Protein AF-A0A1H2TGD0-F1 (afdb_monomer_lite)

Organism: NCBI:txid1630

Structure (mmCIF, N/CA/C/O backbone):
data_AF-A0A1H2TGD0-F1
#
_entry.id   AF-A0A1H2TGD0-F1
#
loop_
_atom_site.group_PDB
_atom_site.id
_atom_site.type_symbol
_atom_site.label_atom_id
_atom_site.label_alt_id
_atom_site.label_comp_id
_atom_site.label_asym_id
_atom_site.label_entity_id
_atom_site.label_seq_id
_atom_site.pdbx_PDB_ins_code
_atom_site.Cartn_x
_atom_site.Cartn_y
_atom_site.Cartn_z
_atom_site.occupancy
_atom_site.B_iso_or_equiv
_atom_site.auth_seq_id
_atom_site.auth_comp_id
_atom_site.auth_asym_id
_atom_site.auth_atom_id
_atom_site.pdbx_PDB_model_num
ATOM 1 N N . MET A 1 1 ? -12.713 9.418 10.860 1.00 57.56 1 MET A N 1
ATOM 2 C CA . MET A 1 1 ? -12.338 10.396 9.798 1.00 57.56 1 MET A CA 1
ATOM 3 C C . MET A 1 1 ? -10.992 11.082 10.079 1.00 57.56 1 MET A C 1
ATOM 5 O O . MET A 1 1 ? -10.241 11.314 9.137 1.00 57.56 1 MET A O 1
ATOM 9 N N . SER A 1 2 ? -10.666 11.395 11.342 1.00 75.44 2 SER A N 1
ATOM 10 C CA . SER A 1 2 ? -9.349 11.909 11.771 1.00 75.44 2 SER A CA 1
ATOM 11 C C . SER A 1 2 ? -8.201 10.942 11.463 1.00 75.44 2 SER A C 1
ATOM 13 O O . SER A 1 2 ? -7.204 11.358 10.877 1.00 75.44 2 SER A O 1
ATOM 15 N N . ASP A 1 3 ? -8.372 9.650 11.758 1.00 77.88 3 ASP A N 1
ATOM 16 C CA . ASP A 1 3 ? -7.297 8.651 11.625 1.00 77.88 3 ASP A CA 1
ATOM 17 C C . ASP A 1 3 ? -6.972 8.313 10.172 1.00 77.88 3 ASP A C 1
ATOM 19 O O . ASP A 1 3 ? -5.814 8.095 9.827 1.00 77.88 3 ASP A O 1
ATOM 23 N N . LEU A 1 4 ? -7.975 8.357 9.289 1.00 78.50 4 LEU A N 1
ATOM 24 C CA . LEU A 1 4 ? -7.762 8.225 7.848 1.00 78.50 4 LEU A CA 1
ATOM 25 C C . LEU A 1 4 ? -6.957 9.408 7.301 1.00 78.50 4 LEU A C 1
ATOM 27 O O . LEU A 1 4 ? -6.004 9.204 6.557 1.00 78.50 4 LEU A O 1
ATOM 31 N N . LYS A 1 5 ? -7.314 10.645 7.676 1.00 83.69 5 LYS A N 1
ATOM 32 C CA . LYS A 1 5 ? -6.570 11.839 7.243 1.00 83.69 5 LYS A CA 1
ATOM 33 C C . LYS A 1 5 ? -5.126 11.806 7.741 1.00 83.69 5 LYS A C 1
ATOM 35 O O . LYS A 1 5 ? -4.222 12.119 6.972 1.00 83.69 5 LYS A O 1
ATOM 40 N N . LYS A 1 6 ? -4.914 11.391 8.995 1.00 86.38 6 LYS A N 1
ATOM 41 C CA . LYS A 1 6 ? -3.573 11.188 9.554 1.00 86.38 6 LYS A CA 1
ATOM 42 C C . LYS A 1 6 ? -2.806 10.129 8.755 1.00 86.38 6 LYS A C 1
ATOM 44 O O . LYS A 1 6 ? -1.731 10.428 8.253 1.00 86.38 6 LYS A O 1
ATOM 49 N N . MET A 1 7 ? -3.403 8.959 8.521 1.00 86.62 7 MET A N 1
ATOM 50 C CA . MET A 1 7 ? -2.761 7.880 7.762 1.00 86.62 7 MET A CA 1
ATOM 51 C C . MET A 1 7 ? -2.423 8.281 6.322 1.00 86.62 7 MET A C 1
ATOM 53 O O . MET A 1 7 ? -1.354 7.939 5.831 1.00 86.62 7 MET A O 1
ATOM 57 N N . ILE A 1 8 ? -3.300 9.023 5.638 1.00 86.75 8 ILE A N 1
ATOM 58 C CA . ILE A 1 8 ? -3.027 9.539 4.286 1.00 86.75 8 ILE A CA 1
ATOM 59 C C . ILE A 1 8 ? -1.805 10.462 4.299 1.00 86.75 8 ILE A C 1
ATOM 61 O O . ILE A 1 8 ? -0.946 10.354 3.425 1.00 86.75 8 ILE A O 1
ATOM 65 N N . ASN A 1 9 ? -1.713 11.352 5.289 1.00 88.62 9 ASN A N 1
ATOM 66 C CA . ASN A 1 9 ? -0.575 12.255 5.418 1.00 88.62 9 ASN A CA 1
ATOM 67 C C . ASN A 1 9 ? 0.722 11.496 5.724 1.00 88.62 9 ASN A C 1
ATOM 69 O O . ASN A 1 9 ? 1.738 11.766 5.084 1.00 88.62 9 ASN A O 1
ATOM 73 N N . ASP A 1 10 ? 0.671 10.518 6.627 1.00 88.38 10 ASP A N 1
ATOM 74 C CA . ASP A 1 10 ? 1.831 9.708 7.011 1.00 88.38 10 ASP A CA 1
ATOM 75 C C . ASP A 1 10 ? 2.297 8.818 5.845 1.00 88.38 10 ASP A C 1
ATOM 77 O O . ASP A 1 10 ? 3.493 8.705 5.576 1.00 88.38 10 ASP A O 1
ATOM 81 N N . CYS A 1 11 ? 1.357 8.258 5.074 1.00 90.06 11 CYS A N 1
ATOM 82 C CA . CYS A 1 11 ? 1.655 7.455 3.888 1.00 90.06 11 CYS A CA 1
ATOM 83 C C . CYS A 1 11 ? 2.156 8.292 2.703 1.00 90.06 11 CYS A C 1
ATOM 85 O O . CYS A 1 11 ? 2.693 7.726 1.752 1.00 90.06 11 CYS A O 1
ATOM 87 N N . ARG A 1 12 ? 2.004 9.624 2.716 1.00 90.19 12 ARG A N 1
ATOM 88 C CA . ARG A 1 12 ? 2.318 10.482 1.561 1.00 90.19 12 ARG A CA 1
ATOM 89 C C . ARG A 1 12 ? 3.779 10.371 1.132 1.00 90.19 12 ARG A C 1
ATOM 91 O O . ARG A 1 12 ? 4.063 10.230 -0.053 1.00 90.19 12 ARG A O 1
ATOM 98 N N . ILE A 1 13 ? 4.702 10.444 2.089 1.00 89.56 13 ILE A N 1
ATOM 99 C CA . ILE A 1 13 ? 6.145 10.372 1.825 1.00 89.56 13 ILE A CA 1
ATOM 100 C C . ILE A 1 13 ? 6.548 8.986 1.291 1.00 89.56 13 ILE A C 1
ATOM 102 O O . ILE A 1 13 ? 7.132 8.939 0.206 1.00 89.56 13 ILE A O 1
ATOM 106 N N . PRO A 1 14 ? 6.226 7.858 1.960 1.00 90.69 14 PRO A N 1
ATOM 107 C CA . PRO A 1 14 ? 6.584 6.538 1.445 1.00 90.69 14 PRO A CA 1
ATOM 108 C C . PRO A 1 14 ? 5.857 6.196 0.134 1.00 90.69 14 PRO A C 1
ATOM 110 O O . PRO A 1 14 ? 6.442 5.532 -0.721 1.00 90.69 14 PRO A O 1
ATOM 113 N N . PHE A 1 15 ? 4.639 6.709 -0.085 1.00 92.88 15 PHE A N 1
ATOM 114 C CA . PHE A 1 15 ? 3.944 6.600 -1.370 1.00 92.88 15 PHE A CA 1
ATOM 115 C C . PHE A 1 15 ? 4.723 7.275 -2.502 1.00 92.88 15 PHE A C 1
ATOM 117 O O . PHE A 1 15 ? 4.977 6.644 -3.526 1.00 92.88 15 PHE A O 1
ATOM 124 N N . LEU A 1 16 ? 5.111 8.544 -2.321 1.00 93.25 16 LEU A N 1
ATOM 125 C CA . LEU A 1 16 ? 5.859 9.309 -3.324 1.00 93.25 16 LEU A CA 1
ATOM 126 C C . LEU A 1 16 ? 7.233 8.696 -3.587 1.00 93.25 16 LEU A C 1
ATOM 128 O O . LEU A 1 16 ? 7.648 8.594 -4.738 1.00 93.25 16 LEU A O 1
ATOM 132 N N . PHE A 1 17 ? 7.917 8.250 -2.533 1.00 92.94 17 PHE A N 1
ATOM 133 C CA . PHE A 1 17 ? 9.194 7.563 -2.664 1.00 92.94 17 PHE A CA 1
ATOM 134 C C . PHE A 1 17 ? 9.061 6.290 -3.511 1.00 92.94 17 PHE A C 1
ATOM 136 O O . PHE A 1 17 ? 9.777 6.133 -4.499 1.00 92.94 17 PHE A O 1
ATOM 143 N N . GLY A 1 18 ? 8.105 5.416 -3.182 1.00 91.75 18 GLY A N 1
ATOM 144 C CA . GLY A 1 18 ? 7.864 4.205 -3.965 1.00 91.75 18 GLY A CA 1
ATOM 145 C C . GLY A 1 18 ? 7.407 4.501 -5.396 1.00 91.75 18 GLY A C 1
ATOM 146 O O . GLY A 1 18 ? 7.808 3.794 -6.318 1.00 91.75 18 GLY A O 1
ATOM 147 N N . LEU A 1 19 ? 6.671 5.596 -5.615 1.00 93.56 19 LEU A N 1
ATOM 148 C CA . LEU A 1 19 ? 6.283 6.050 -6.950 1.00 93.56 19 LEU A CA 1
ATOM 149 C C . LEU A 1 19 ? 7.511 6.459 -7.781 1.00 93.56 19 LEU A C 1
ATOM 151 O O . LEU A 1 19 ? 7.656 6.007 -8.915 1.00 93.56 19 LEU A O 1
ATOM 155 N N . ILE A 1 20 ? 8.430 7.251 -7.221 1.00 94.56 20 ILE A N 1
ATOM 156 C CA . ILE A 1 20 ? 9.680 7.635 -7.900 1.00 94.56 20 ILE A CA 1
ATOM 157 C C . ILE A 1 20 ? 10.499 6.388 -8.251 1.00 94.56 20 ILE A C 1
ATOM 159 O O . ILE A 1 20 ? 10.936 6.239 -9.392 1.00 94.56 20 ILE A O 1
ATOM 163 N N . VAL A 1 21 ? 10.649 5.456 -7.304 1.00 92.81 21 VAL A N 1
ATOM 164 C CA . VAL A 1 21 ? 11.342 4.182 -7.544 1.00 92.81 21 VAL A CA 1
ATOM 165 C C . VAL A 1 21 ? 10.658 3.389 -8.662 1.00 92.81 21 VAL A C 1
ATOM 167 O O . VAL A 1 21 ? 11.336 2.894 -9.560 1.00 92.81 21 VAL A O 1
ATOM 170 N N . SER A 1 22 ? 9.323 3.325 -8.677 1.00 90.38 22 SER A N 1
ATOM 171 C CA . SER A 1 22 ? 8.565 2.634 -9.726 1.00 90.38 22 SER A CA 1
ATOM 172 C C . SER A 1 22 ? 8.802 3.233 -11.118 1.00 90.38 22 SER A C 1
ATOM 174 O O . SER A 1 22 ? 8.959 2.486 -12.085 1.00 90.38 22 SER A O 1
ATOM 176 N N . PHE A 1 23 ? 8.928 4.561 -11.227 1.00 91.62 23 PHE A N 1
ATOM 177 C CA . PHE A 1 23 ? 9.264 5.237 -12.483 1.00 91.62 23 PHE A CA 1
ATOM 178 C C . PHE A 1 23 ? 10.697 4.951 -12.939 1.00 91.62 23 PHE A C 1
ATOM 180 O O . PHE A 1 23 ? 10.921 4.728 -14.127 1.00 91.62 23 PHE A O 1
ATOM 187 N N . ILE A 1 24 ? 11.662 4.891 -12.016 1.00 92.25 24 ILE A N 1
ATOM 188 C CA . ILE A 1 24 ? 13.045 4.509 -12.342 1.00 92.25 24 ILE A CA 1
ATOM 189 C C . ILE A 1 24 ? 13.082 3.076 -12.887 1.00 92.25 24 ILE A C 1
ATOM 191 O O . ILE A 1 24 ? 13.676 2.828 -13.936 1.00 92.25 24 ILE A O 1
ATOM 195 N N . ILE A 1 25 ? 12.399 2.137 -12.225 1.00 89.00 25 ILE A N 1
ATOM 196 C CA . ILE A 1 25 ? 12.321 0.744 -12.689 1.00 89.00 25 ILE A CA 1
ATOM 197 C C . ILE A 1 25 ? 11.620 0.677 -14.050 1.00 89.00 25 ILE A C 1
ATOM 199 O O . ILE A 1 25 ? 12.084 -0.041 -14.934 1.00 89.00 25 ILE A O 1
ATOM 203 N N . THR A 1 26 ? 10.557 1.459 -14.255 1.00 90.19 26 THR A N 1
ATOM 204 C CA . THR A 1 26 ? 9.863 1.575 -15.551 1.00 90.19 26 THR A CA 1
ATOM 205 C C . THR A 1 26 ? 10.803 2.043 -16.649 1.00 90.19 26 THR A C 1
ATOM 207 O O . THR A 1 26 ? 10.780 1.493 -17.742 1.00 90.19 26 THR A O 1
ATOM 210 N N . PHE A 1 27 ? 11.663 3.025 -16.378 1.00 89.44 27 PHE A N 1
ATOM 211 C CA . PHE A 1 27 ? 12.617 3.522 -17.366 1.00 89.44 27 PHE A CA 1
ATOM 212 C C . PHE A 1 27 ? 13.604 2.431 -17.814 1.00 89.44 27 PHE A C 1
ATOM 214 O O . PHE A 1 27 ? 13.908 2.319 -19.000 1.00 89.44 27 PHE A O 1
ATOM 221 N N . VAL A 1 28 ? 14.053 1.586 -16.879 1.00 89.31 28 VAL A N 1
ATOM 222 C CA . VAL A 1 28 ? 14.980 0.474 -17.155 1.00 89.31 28 VAL A CA 1
ATOM 223 C C . VAL A 1 28 ? 14.282 -0.695 -17.858 1.00 89.31 28 VAL A C 1
ATOM 225 O O . VAL A 1 28 ? 14.794 -1.229 -18.838 1.00 89.31 28 VAL A O 1
ATOM 228 N N . THR A 1 29 ? 13.110 -1.096 -17.367 1.00 86.19 29 THR A N 1
ATOM 229 C CA . THR A 1 29 ? 12.360 -2.272 -17.851 1.00 86.19 29 THR A CA 1
ATOM 230 C C . THR A 1 29 ? 11.473 -1.975 -19.060 1.00 86.19 29 THR A C 1
ATOM 232 O O . THR A 1 29 ? 11.024 -2.902 -19.730 1.00 86.19 29 THR A O 1
ATOM 235 N N . ARG A 1 30 ? 11.237 -0.688 -19.351 1.00 85.31 30 ARG A N 1
ATOM 236 C CA . ARG A 1 30 ? 10.258 -0.170 -20.322 1.00 85.31 30 ARG A CA 1
ATOM 237 C C . ARG A 1 30 ? 8.830 -0.652 -20.070 1.00 85.31 30 ARG A C 1
ATOM 239 O O . ARG A 1 30 ? 8.031 -0.741 -21.000 1.00 85.31 30 ARG A O 1
ATOM 246 N N . ASP A 1 31 ? 8.514 -0.946 -18.812 1.00 82.44 31 ASP A N 1
ATOM 247 C CA . ASP A 1 31 ? 7.239 -1.523 -18.412 1.00 82.44 31 ASP A CA 1
ATOM 248 C C . ASP A 1 31 ? 6.394 -0.535 -17.600 1.00 82.44 31 ASP A C 1
ATOM 250 O O . ASP A 1 31 ? 6.609 -0.321 -16.407 1.00 82.44 31 ASP A O 1
ATOM 254 N N . TYR A 1 32 ? 5.417 0.082 -18.264 1.00 83.31 32 TYR A N 1
ATOM 255 C CA . TYR A 1 32 ? 4.539 1.089 -17.661 1.00 83.31 32 TYR A CA 1
ATOM 256 C C . TYR A 1 32 ? 3.534 0.509 -16.668 1.00 83.31 32 TYR A C 1
ATOM 258 O O . TYR A 1 32 ? 2.881 1.270 -15.953 1.00 83.31 32 TYR A O 1
ATOM 266 N N . THR A 1 33 ? 3.387 -0.814 -16.603 1.00 85.50 33 THR A N 1
ATOM 267 C CA . THR A 1 33 ? 2.465 -1.413 -15.640 1.00 85.50 33 THR A CA 1
ATOM 268 C C . THR A 1 33 ? 2.963 -1.212 -14.214 1.00 85.50 33 THR A C 1
ATOM 270 O O . THR A 1 33 ? 2.154 -0.998 -13.325 1.00 85.50 33 THR A O 1
ATOM 273 N N . ILE A 1 34 ? 4.273 -1.155 -13.968 1.00 86.75 34 ILE A N 1
ATOM 274 C CA . ILE A 1 34 ? 4.868 -1.047 -12.624 1.00 86.75 34 ILE A CA 1
ATOM 275 C C . ILE A 1 34 ? 4.298 0.127 -11.791 1.00 86.75 34 ILE A C 1
ATOM 277 O O . ILE A 1 34 ? 3.818 -0.126 -10.681 1.00 86.75 34 ILE A O 1
ATOM 281 N N . PRO A 1 35 ? 4.285 1.388 -12.270 1.00 89.75 35 PRO A N 1
ATOM 282 C CA . PRO A 1 35 ? 3.704 2.514 -11.539 1.00 89.75 35 PRO A CA 1
ATOM 283 C C . PRO A 1 35 ? 2.189 2.377 -11.389 1.00 89.75 35 PRO A C 1
ATOM 285 O O . PRO A 1 35 ? 1.639 2.764 -10.359 1.00 89.75 35 PRO A O 1
ATOM 288 N N . VAL A 1 36 ? 1.509 1.778 -12.370 1.00 88.81 36 VAL A N 1
ATOM 289 C CA . VAL A 1 36 ? 0.074 1.473 -12.276 1.00 88.81 36 VAL A CA 1
ATOM 290 C C . VAL A 1 36 ? -0.182 0.481 -11.139 1.00 88.81 36 VAL A C 1
ATOM 292 O O . VAL A 1 36 ? -1.066 0.708 -10.315 1.00 88.81 36 VAL A O 1
ATOM 295 N N . GLY A 1 37 ? 0.643 -0.557 -11.024 1.00 90.12 37 GLY A N 1
ATOM 296 C CA . GLY A 1 37 ? 0.579 -1.542 -9.949 1.00 90.12 37 GLY A CA 1
ATOM 297 C C . GLY A 1 37 ? 0.861 -0.939 -8.583 1.00 90.12 37 GLY A C 1
ATOM 298 O O . GLY A 1 37 ? 0.150 -1.234 -7.622 1.00 90.12 37 GLY A O 1
ATOM 299 N N . TRP A 1 38 ? 1.834 -0.029 -8.502 1.00 92.69 38 TRP A N 1
ATOM 300 C CA . TRP A 1 38 ? 2.106 0.728 -7.282 1.00 92.69 38 TRP A CA 1
ATOM 301 C C . TRP A 1 38 ? 0.891 1.553 -6.836 1.00 92.69 38 TRP A C 1
ATOM 303 O O . TRP A 1 38 ? 0.490 1.501 -5.671 1.00 92.69 38 TRP A O 1
ATOM 313 N N . ILE A 1 39 ? 0.264 2.286 -7.759 1.00 91.88 39 ILE A N 1
ATOM 314 C CA . ILE A 1 39 ? -0.921 3.104 -7.469 1.00 91.88 39 ILE A CA 1
ATOM 315 C C . ILE A 1 39 ? -2.097 2.218 -7.042 1.00 91.88 39 ILE A C 1
ATOM 317 O O . ILE A 1 39 ? -2.688 2.453 -5.987 1.00 91.88 39 ILE A O 1
ATOM 321 N N . LEU A 1 40 ? -2.406 1.175 -7.816 1.00 90.88 40 LEU A N 1
ATOM 322 C CA . LEU A 1 40 ? -3.507 0.251 -7.531 1.00 90.88 40 LEU A CA 1
ATOM 323 C C . LEU A 1 40 ? -3.332 -0.450 -6.182 1.00 90.88 40 LEU A C 1
ATOM 325 O O . LEU A 1 40 ? -4.260 -0.469 -5.371 1.00 90.88 40 LEU A O 1
ATOM 329 N N . GLY A 1 41 ? -2.140 -0.987 -5.916 1.00 92.12 41 GLY A N 1
ATOM 330 C CA . GLY A 1 41 ? -1.844 -1.645 -4.648 1.00 92.12 41 GLY A CA 1
ATOM 331 C C . GLY A 1 41 ? -1.917 -0.682 -3.463 1.00 92.12 41 GLY A C 1
ATOM 332 O O . GLY A 1 41 ? -2.434 -1.061 -2.416 1.00 92.12 41 GLY A O 1
ATOM 333 N N . SER A 1 42 ? -1.504 0.578 -3.636 1.00 92.50 42 SER A N 1
ATOM 334 C CA . SER A 1 42 ? -1.583 1.599 -2.582 1.00 92.50 42 SER A CA 1
ATOM 335 C C . SER A 1 42 ? -3.034 1.958 -2.254 1.00 92.50 42 SER A C 1
ATOM 337 O O . SER A 1 42 ? -3.407 2.009 -1.081 1.00 92.50 42 SER A O 1
ATOM 339 N N . ILE A 1 43 ? -3.876 2.152 -3.278 1.00 91.69 43 ILE A N 1
ATOM 340 C CA . ILE A 1 43 ? -5.312 2.419 -3.102 1.00 91.69 43 ILE A CA 1
ATOM 341 C C . ILE A 1 43 ? -5.970 1.247 -2.374 1.00 91.69 43 ILE A C 1
ATOM 343 O O . ILE A 1 43 ? -6.646 1.447 -1.363 1.00 91.69 43 ILE A O 1
ATOM 347 N N . MET A 1 44 ? -5.735 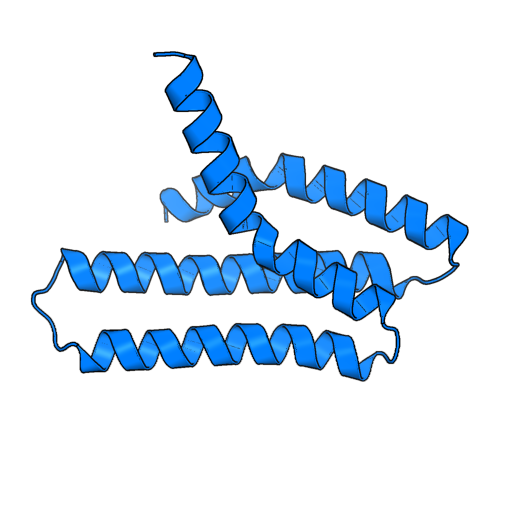0.018 -2.840 1.00 92.69 44 MET A N 1
ATOM 348 C CA . MET A 1 44 ? -6.341 -1.153 -2.215 1.00 92.69 44 MET A CA 1
ATOM 349 C C . MET A 1 44 ? -5.810 -1.387 -0.799 1.00 92.69 44 MET A C 1
ATOM 351 O O . MET A 1 44 ? -6.574 -1.753 0.092 1.00 92.69 44 MET A O 1
ATOM 355 N N . GLY A 1 45 ? -4.530 -1.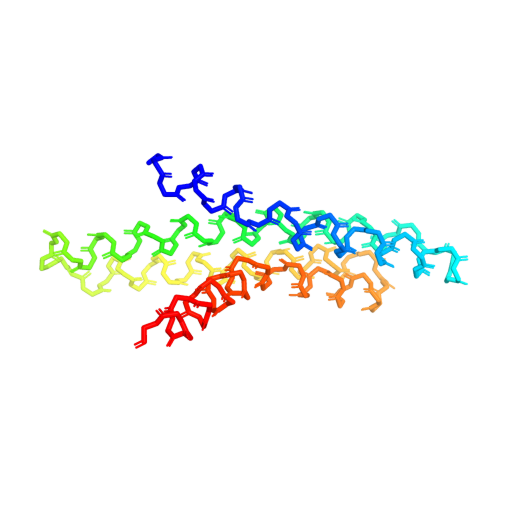101 -0.554 1.00 92.19 45 GLY A N 1
ATOM 356 C CA . GLY A 1 45 ? -3.933 -1.135 0.777 1.00 92.19 45 GLY A CA 1
ATOM 357 C C . GLY A 1 45 ? -4.658 -0.197 1.742 1.00 92.19 45 GLY A C 1
ATOM 358 O O . GLY A 1 45 ? -4.987 -0.603 2.857 1.00 92.19 45 GLY A O 1
ATOM 359 N N . MET A 1 46 ? -4.978 1.024 1.304 1.00 91.88 46 MET A N 1
ATOM 360 C CA . MET A 1 46 ? -5.729 1.996 2.107 1.00 91.88 46 MET A CA 1
ATOM 361 C C . MET A 1 46 ? -7.176 1.559 2.363 1.00 91.88 46 MET A C 1
ATOM 363 O O . MET A 1 46 ? -7.669 1.717 3.480 1.00 91.88 46 MET A O 1
ATOM 367 N N . ILE A 1 47 ? -7.844 0.953 1.377 1.00 91.81 47 ILE A N 1
ATOM 368 C CA . ILE A 1 47 ? -9.184 0.370 1.567 1.00 91.81 47 ILE A CA 1
ATOM 369 C C . ILE A 1 47 ? -9.129 -0.748 2.614 1.00 91.81 47 ILE A C 1
ATOM 371 O O . ILE A 1 47 ? -9.944 -0.781 3.534 1.00 91.81 47 ILE A O 1
ATOM 375 N N . VAL A 1 48 ? -8.139 -1.640 2.529 1.00 91.31 48 VAL A N 1
ATOM 376 C CA . VAL A 1 48 ? -7.975 -2.705 3.524 1.00 91.31 48 VAL A CA 1
ATOM 377 C C . VAL A 1 48 ? -7.658 -2.132 4.905 1.00 91.31 48 VAL A C 1
ATOM 379 O O . VAL A 1 48 ? -8.173 -2.635 5.901 1.00 91.31 48 VAL A O 1
ATOM 382 N N . TYR A 1 49 ? -6.851 -1.074 4.985 1.00 91.00 49 TYR A N 1
ATOM 383 C CA . TYR A 1 49 ? -6.575 -0.386 6.244 1.00 91.00 49 TYR A CA 1
ATOM 384 C C . TYR A 1 49 ? -7.853 0.158 6.897 1.00 91.00 49 TYR A C 1
ATOM 386 O O . TYR A 1 49 ? -8.043 -0.037 8.096 1.00 91.00 49 TYR A O 1
ATOM 394 N N . LEU A 1 50 ? -8.757 0.754 6.114 1.00 89.62 50 LEU A N 1
ATOM 395 C CA . LEU A 1 50 ? -10.058 1.220 6.601 1.00 89.62 50 LEU A CA 1
ATOM 396 C C . LEU A 1 50 ? -10.902 0.086 7.183 1.00 89.62 50 LEU A C 1
ATOM 398 O O . LEU A 1 50 ? -11.370 0.198 8.313 1.00 89.62 50 LEU A O 1
ATOM 402 N N . VAL A 1 51 ? -11.019 -1.032 6.457 1.00 89.94 51 VAL A N 1
ATOM 403 C CA . VAL A 1 51 ? -11.711 -2.233 6.959 1.00 89.94 51 VAL A CA 1
ATOM 404 C C . VAL A 1 51 ? -11.078 -2.717 8.267 1.00 89.94 51 VAL A C 1
ATOM 406 O O . VAL A 1 51 ? -11.769 -3.184 9.168 1.00 89.94 51 VAL A O 1
ATOM 409 N N . ASN A 1 52 ? -9.757 -2.591 8.398 1.00 89.50 52 ASN A N 1
ATOM 410 C CA . ASN A 1 52 ? -9.035 -3.020 9.587 1.00 89.50 52 ASN A CA 1
ATOM 411 C C . ASN A 1 52 ? -9.300 -2.105 10.798 1.00 89.50 52 ASN A C 1
ATOM 413 O O . ASN A 1 52 ? -9.470 -2.634 11.893 1.00 89.50 52 ASN A O 1
ATOM 417 N N . ILE A 1 53 ? -9.364 -0.776 10.617 1.00 87.94 53 ILE A N 1
ATOM 418 C CA . ILE A 1 53 ? -9.761 0.153 11.692 1.00 87.94 53 ILE A CA 1
ATOM 419 C C . ILE A 1 53 ? -11.184 -0.157 12.143 1.00 87.94 53 ILE A C 1
ATOM 421 O O . ILE A 1 53 ? -11.398 -0.363 13.331 1.00 87.94 53 ILE A O 1
ATOM 425 N N . GLU A 1 54 ? -12.136 -0.264 11.213 1.00 86.81 54 GLU A N 1
ATOM 426 C CA . GLU A 1 54 ? -13.528 -0.540 11.585 1.00 86.81 54 GLU A CA 1
ATOM 427 C C . GLU A 1 54 ? -13.667 -1.869 12.330 1.00 86.81 54 GLU A C 1
ATOM 429 O O . GLU A 1 54 ? -14.407 -1.974 13.308 1.00 86.81 54 GLU A O 1
ATOM 434 N N . MET A 1 55 ? -12.913 -2.888 11.910 1.00 87.00 55 MET A N 1
ATOM 435 C CA . MET A 1 55 ? -12.865 -4.166 12.607 1.00 87.00 55 MET A CA 1
ATOM 436 C C . MET A 1 55 ? -12.332 -4.015 14.039 1.00 87.00 55 MET A C 1
ATOM 438 O O . MET A 1 55 ? -12.896 -4.614 14.952 1.00 87.00 55 MET A O 1
ATOM 442 N N . ILE A 1 56 ? -11.281 -3.217 14.255 1.00 84.62 56 ILE A N 1
ATOM 443 C CA . ILE A 1 56 ? -10.725 -2.937 15.589 1.00 84.62 56 ILE A CA 1
ATOM 444 C C . ILE A 1 56 ? -11.727 -2.152 16.443 1.00 84.62 56 ILE A C 1
ATOM 446 O O . ILE A 1 56 ? -11.992 -2.550 17.577 1.00 84.62 56 ILE A O 1
ATOM 450 N N . ASP A 1 57 ? -12.343 -1.105 15.898 1.00 84.50 57 ASP A N 1
ATOM 451 C CA . ASP A 1 57 ? -13.350 -0.304 16.597 1.00 84.50 57 ASP A CA 1
ATOM 452 C C . ASP A 1 57 ? -14.556 -1.157 17.004 1.00 84.50 57 ASP A C 1
ATOM 454 O O . ASP A 1 57 ? -15.094 -1.006 18.101 1.00 84.50 57 ASP A O 1
ATOM 458 N N . MET A 1 58 ? -14.963 -2.114 16.166 1.00 81.50 58 MET A N 1
ATOM 459 C CA . MET A 1 58 ? -16.017 -3.070 16.506 1.00 81.50 58 MET A CA 1
ATOM 460 C C . MET A 1 58 ? -15.611 -4.056 17.601 1.00 81.50 58 MET A C 1
ATOM 462 O O . MET A 1 58 ? -16.448 -4.377 18.442 1.00 81.50 58 MET A O 1
ATOM 466 N N . ILE A 1 59 ? -14.358 -4.521 17.609 1.00 83.94 59 ILE A N 1
ATOM 467 C CA . ILE A 1 59 ? -13.824 -5.386 18.673 1.00 83.94 59 ILE A CA 1
ATOM 468 C C . ILE A 1 59 ? -13.786 -4.637 20.014 1.00 83.94 59 ILE A C 1
ATOM 470 O O . ILE A 1 59 ? -14.091 -5.225 21.050 1.00 83.94 59 ILE A O 1
ATOM 474 N N . ILE A 1 60 ? -13.407 -3.355 20.002 1.00 79.75 60 ILE A N 1
ATOM 475 C CA . ILE A 1 60 ? -13.248 -2.539 21.214 1.00 79.75 60 ILE A CA 1
ATOM 476 C C . ILE A 1 60 ? -14.602 -2.033 21.732 1.00 79.75 60 ILE A C 1
ATOM 478 O O . ILE A 1 60 ? -14.872 -2.121 22.929 1.00 79.75 60 ILE A O 1
ATOM 482 N N . SER A 1 61 ? -15.453 -1.492 20.854 1.00 74.12 61 SER A N 1
ATOM 483 C CA . SER A 1 61 ? -16.701 -0.816 21.249 1.00 74.12 61 SER A CA 1
ATOM 484 C C . SER A 1 61 ? -17.795 -1.771 21.711 1.00 74.12 61 SER A C 1
ATOM 486 O O . SER A 1 61 ? -18.675 -1.389 22.482 1.00 74.12 61 SER A O 1
ATOM 488 N N . LEU A 1 62 ? -17.775 -3.015 21.243 1.00 54.84 62 LEU A N 1
ATOM 489 C CA . LEU A 1 62 ? -18.843 -3.965 21.473 1.00 54.84 62 LEU A CA 1
ATOM 490 C C . LEU A 1 62 ? -18.210 -5.309 21.824 1.00 54.84 62 LEU A C 1
ATOM 492 O O . LEU A 1 62 ? -17.406 -5.839 21.067 1.00 54.84 62 LEU A O 1
ATOM 496 N N . LYS A 1 63 ? -18.672 -5.943 22.908 1.00 58.16 63 LYS A N 1
ATOM 497 C CA . LYS A 1 63 ? -18.549 -7.401 23.117 1.00 58.16 63 LYS A CA 1
ATOM 498 C C . LYS A 1 63 ? -19.334 -8.179 22.034 1.00 58.16 63 LYS A C 1
ATOM 500 O O . LYS A 1 63 ? -20.107 -9.083 22.344 1.00 58.16 63 LYS A O 1
ATOM 505 N N . LYS A 1 64 ? -19.263 -7.761 20.768 1.00 56.66 64 LYS A N 1
ATOM 506 C CA . LYS A 1 64 ? -20.036 -8.306 19.660 1.00 56.66 64 LYS A CA 1
ATOM 507 C C . LYS A 1 64 ? -19.415 -9.602 19.166 1.00 56.66 64 LYS A C 1
ATOM 509 O O . LYS A 1 64 ? -18.212 -9.828 19.236 1.00 56.66 64 LYS A O 1
ATOM 514 N N . SER A 1 65 ? -20.322 -10.428 18.658 1.00 65.94 65 SER A N 1
ATOM 515 C CA . SER A 1 65 ? -20.110 -11.761 18.114 1.00 65.94 65 SER A CA 1
ATOM 516 C C . SER A 1 65 ? -18.853 -11.856 17.249 1.00 65.94 65 SER A C 1
ATOM 518 O O . SER A 1 65 ? -18.727 -11.160 16.239 1.00 65.94 65 SER A O 1
ATOM 520 N N . VAL A 1 66 ? -17.981 -12.800 17.614 1.00 77.00 66 VAL A N 1
ATOM 521 C CA . VAL A 1 66 ? -16.815 -13.272 16.847 1.00 77.00 66 VAL A CA 1
ATOM 522 C C . VAL A 1 66 ? -17.139 -13.439 15.353 1.00 77.00 66 VAL A C 1
ATOM 524 O O . VAL A 1 66 ? -16.285 -13.203 14.501 1.00 77.00 66 VAL A O 1
ATOM 527 N N . LEU A 1 67 ? -18.389 -13.773 15.021 1.00 79.81 67 LEU A N 1
ATOM 528 C CA . LEU A 1 67 ? -18.873 -13.964 13.656 1.00 79.81 67 LEU A CA 1
ATOM 529 C C . LEU A 1 67 ? -18.765 -12.697 12.790 1.00 79.81 67 LEU A C 1
ATOM 531 O O . LEU A 1 67 ? -18.355 -12.790 11.639 1.00 79.81 67 LEU A O 1
ATOM 535 N N . ILE A 1 68 ? -19.058 -11.507 13.326 1.00 82.62 68 ILE A N 1
ATOM 536 C CA . ILE A 1 68 ? -18.972 -10.244 12.563 1.00 82.62 68 ILE A CA 1
ATOM 537 C C . ILE A 1 68 ? -17.510 -9.911 12.237 1.00 82.62 68 ILE A C 1
ATOM 539 O O . ILE A 1 68 ? -17.182 -9.536 11.110 1.00 82.62 68 ILE A O 1
ATOM 543 N N . VAL A 1 69 ? -16.619 -10.113 13.210 1.00 84.44 69 VAL A N 1
ATOM 544 C CA . VAL A 1 69 ? -15.172 -9.938 13.030 1.00 84.44 69 VAL A CA 1
ATOM 545 C C . VAL A 1 69 ? -14.632 -10.936 12.005 1.00 84.44 69 VAL A C 1
ATOM 547 O O . VAL A 1 69 ? -13.853 -10.548 11.135 1.00 84.44 69 VAL A O 1
ATOM 550 N N . MET A 1 70 ? -15.083 -12.198 12.043 1.00 84.88 70 MET A N 1
ATOM 551 C CA . MET A 1 70 ? -14.727 -13.191 11.024 1.00 84.88 70 MET A CA 1
ATOM 552 C C . MET A 1 70 ? -15.184 -12.768 9.627 1.00 84.88 70 MET A C 1
ATOM 554 O O . MET A 1 70 ? -14.390 -12.842 8.693 1.00 84.88 70 MET A O 1
ATOM 558 N N . VAL A 1 71 ? -16.423 -12.294 9.463 1.00 88.00 71 VAL A N 1
ATOM 559 C CA . VAL A 1 71 ? -16.937 -11.860 8.151 1.00 88.00 71 VAL A CA 1
ATOM 560 C C . VAL A 1 71 ? -16.083 -10.728 7.580 1.00 88.00 71 VAL A C 1
ATOM 562 O O . VAL A 1 71 ? -15.619 -10.827 6.446 1.00 88.00 71 VAL A O 1
ATOM 565 N N . MET A 1 72 ? -15.782 -9.694 8.368 1.00 86.31 72 MET A N 1
ATOM 566 C CA . MET A 1 72 ? -14.890 -8.620 7.916 1.00 86.31 72 MET A CA 1
ATOM 567 C C . MET A 1 72 ? -13.469 -9.102 7.628 1.00 86.31 72 MET A C 1
ATOM 569 O O . MET A 1 72 ? -12.826 -8.619 6.693 1.00 86.31 72 MET A O 1
ATOM 573 N N . HIS A 1 73 ? -12.977 -10.079 8.394 1.00 87.94 73 HIS A N 1
ATOM 574 C CA . HIS A 1 73 ? -11.700 -10.716 8.111 1.00 87.94 73 HIS A CA 1
ATOM 575 C C . HIS A 1 73 ? -11.712 -11.420 6.744 1.00 87.94 73 HIS A C 1
ATOM 577 O O . HIS A 1 73 ? -10.752 -11.308 5.986 1.00 87.94 73 HIS A O 1
ATOM 583 N N . PHE A 1 74 ? -12.792 -12.109 6.383 1.00 91.00 74 PHE A N 1
ATOM 584 C CA . PHE A 1 74 ? -12.920 -12.690 5.046 1.00 91.00 74 PHE A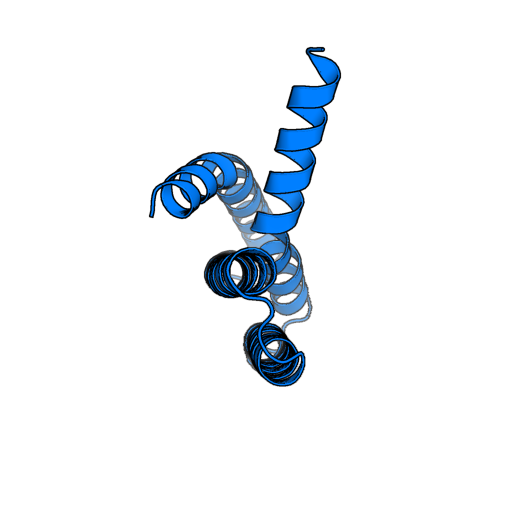 CA 1
ATOM 585 C C . PHE A 1 74 ? -13.008 -11.619 3.960 1.00 91.00 74 PHE A C 1
ATOM 587 O O . PHE A 1 74 ? -12.309 -11.724 2.952 1.00 91.00 74 PHE A O 1
ATOM 594 N N . VAL A 1 75 ? -13.778 -10.551 4.187 1.00 90.25 75 VAL A N 1
ATOM 595 C CA . VAL A 1 75 ? -13.884 -9.425 3.247 1.00 90.25 75 VAL A CA 1
ATOM 596 C C . VAL A 1 75 ? -12.509 -8.814 2.966 1.00 90.25 75 VAL A C 1
ATOM 598 O O . VAL A 1 75 ? -12.143 -8.657 1.802 1.00 90.25 75 VAL A O 1
ATOM 601 N N . LYS A 1 76 ? -11.686 -8.541 3.989 1.00 89.75 76 LYS A N 1
ATOM 602 C CA . LYS A 1 76 ? -10.332 -8.006 3.746 1.00 89.75 76 LYS A CA 1
ATOM 603 C C . LYS A 1 76 ? -9.429 -8.985 2.992 1.00 89.75 76 LYS A C 1
ATOM 605 O O . LYS A 1 76 ? -8.621 -8.550 2.177 1.00 89.75 76 LYS A O 1
ATOM 610 N N . MET A 1 77 ? -9.557 -10.292 3.231 1.00 90.56 77 MET A N 1
ATOM 611 C CA . MET A 1 77 ? -8.779 -11.303 2.505 1.00 90.56 77 MET A CA 1
ATOM 612 C C . MET A 1 77 ? -9.186 -11.351 1.028 1.00 90.56 77 MET A C 1
ATOM 614 O O . MET A 1 77 ? -8.318 -11.427 0.160 1.00 90.56 77 MET A O 1
ATOM 618 N N . MET A 1 78 ? -10.482 -11.213 0.732 1.00 91.31 78 MET A N 1
ATOM 619 C CA . MET A 1 78 ? -10.977 -11.070 -0.639 1.00 91.31 78 MET A CA 1
ATOM 620 C C . MET A 1 78 ? -10.447 -9.796 -1.303 1.00 91.31 78 MET A C 1
ATOM 622 O O . MET A 1 78 ? -10.028 -9.850 -2.454 1.00 91.31 78 MET A O 1
ATOM 626 N N . LEU A 1 79 ? -10.388 -8.669 -0.586 1.00 90.75 79 LEU A N 1
ATOM 627 C CA . LEU A 1 79 ? -9.813 -7.428 -1.115 1.00 90.75 79 LEU A CA 1
ATOM 628 C C . LEU A 1 79 ? -8.326 -7.586 -1.474 1.00 90.75 79 LEU A C 1
ATOM 630 O O . LEU A 1 79 ? -7.905 -7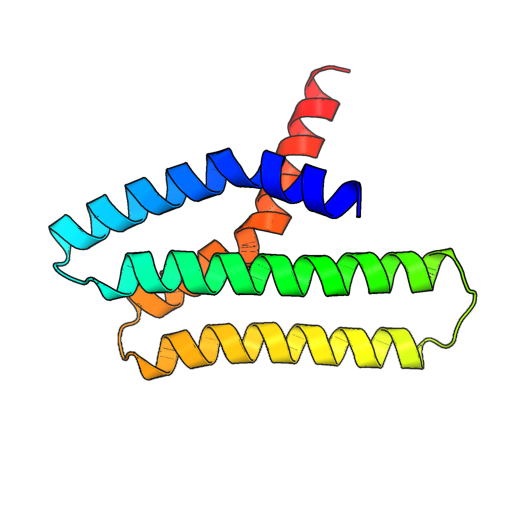.158 -2.550 1.00 90.75 79 LEU A O 1
ATOM 634 N N . TYR A 1 80 ? -7.538 -8.252 -0.624 1.00 88.12 80 TYR A N 1
ATOM 635 C CA . TYR A 1 80 ? -6.147 -8.583 -0.950 1.00 88.12 80 TYR A CA 1
ATOM 636 C C . TYR A 1 80 ? -6.043 -9.474 -2.191 1.00 88.12 80 TYR A C 1
ATOM 638 O O . TYR A 1 80 ? -5.242 -9.192 -3.083 1.00 88.12 80 TYR A O 1
ATOM 646 N N . ALA A 1 81 ? -6.869 -10.520 -2.269 1.00 89.19 81 ALA A N 1
ATOM 647 C CA . ALA A 1 81 ? -6.893 -11.420 -3.414 1.00 89.19 81 ALA A CA 1
ATOM 648 C C . ALA A 1 81 ? -7.271 -10.683 -4.708 1.00 89.19 81 ALA A C 1
ATOM 650 O O . ALA A 1 81 ? -6.619 -10.889 -5.724 1.00 89.19 81 ALA A O 1
ATOM 651 N N . LEU A 1 82 ? -8.256 -9.780 -4.668 1.00 89.62 82 LEU A N 1
ATOM 652 C CA . LEU A 1 82 ? -8.681 -8.981 -5.821 1.00 89.62 82 LEU A CA 1
ATOM 653 C C . LEU A 1 82 ? -7.577 -8.046 -6.327 1.00 89.62 82 LEU A C 1
ATOM 655 O O . LEU A 1 82 ? -7.358 -7.976 -7.536 1.00 89.62 82 LEU A O 1
ATOM 659 N N . ALA A 1 83 ? -6.847 -7.370 -5.433 1.00 86.50 83 ALA A N 1
ATOM 660 C CA . ALA A 1 83 ? -5.708 -6.548 -5.847 1.00 86.50 83 ALA A CA 1
ATOM 661 C C . ALA A 1 83 ? -4.616 -7.384 -6.525 1.00 86.50 83 ALA A C 1
ATOM 663 O O . ALA A 1 83 ? -4.125 -7.016 -7.590 1.00 86.50 83 ALA A O 1
ATOM 664 N N . LEU A 1 84 ? -4.259 -8.532 -5.945 1.00 87.19 84 LEU A N 1
ATOM 665 C CA . LEU A 1 84 ? -3.249 -9.414 -6.533 1.00 87.19 8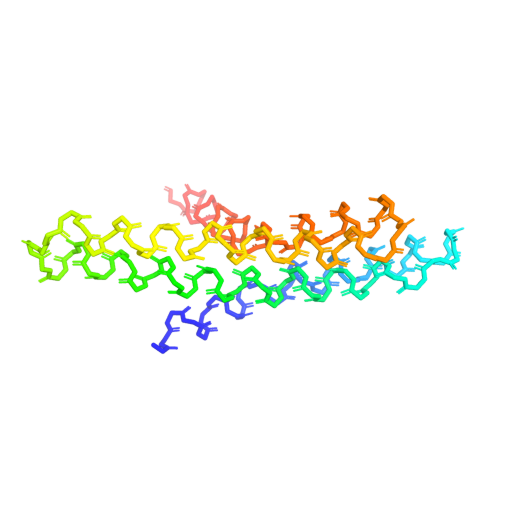4 LEU A CA 1
ATOM 666 C C . LEU A 1 84 ? -3.721 -10.027 -7.854 1.00 87.19 84 LEU A C 1
ATOM 668 O O . LEU A 1 84 ? -2.938 -10.130 -8.794 1.00 87.19 84 LEU A O 1
ATOM 672 N N . LEU A 1 85 ? -5.005 -10.367 -7.960 1.00 86.69 85 LEU A N 1
ATOM 673 C CA . LEU A 1 85 ? -5.613 -10.879 -9.182 1.00 86.69 85 LEU A CA 1
ATOM 674 C C . LEU A 1 85 ? -5.545 -9.845 -10.316 1.00 86.69 85 LEU A C 1
ATOM 676 O O . LEU A 1 85 ? -5.186 -10.201 -11.439 1.00 86.69 85 LEU A O 1
ATOM 680 N N . ALA A 1 86 ? -5.796 -8.564 -10.022 1.00 79.38 86 ALA A N 1
ATOM 681 C CA . ALA A 1 86 ? -5.576 -7.477 -10.978 1.00 79.38 86 ALA A CA 1
ATOM 682 C C . ALA A 1 86 ? -4.106 -7.412 -11.440 1.00 79.38 86 ALA A C 1
ATOM 684 O O . ALA A 1 86 ? -3.833 -7.189 -12.619 1.00 79.38 86 ALA A O 1
ATOM 685 N N . GLY A 1 87 ? -3.164 -7.696 -10.535 1.00 74.31 87 GLY A N 1
ATOM 686 C CA . GLY A 1 87 ? -1.745 -7.862 -10.851 1.00 74.31 87 GLY A CA 1
ATOM 687 C C . GLY A 1 87 ? -1.469 -8.992 -11.851 1.00 74.31 87 GLY A C 1
ATOM 688 O O . GLY A 1 87 ? -0.727 -8.795 -12.812 1.00 74.31 87 GLY A O 1
ATOM 689 N N . ILE A 1 88 ? -2.106 -10.152 -11.654 1.00 78.88 88 ILE A N 1
ATOM 690 C CA . ILE A 1 88 ? -1.947 -11.360 -12.484 1.00 78.88 88 ILE A CA 1
ATOM 691 C C . ILE A 1 88 ? -2.506 -11.160 -13.899 1.00 78.88 88 ILE A C 1
ATOM 693 O O . ILE A 1 88 ? -1.868 -11.569 -14.871 1.00 78.88 88 ILE A O 1
ATOM 697 N N . PHE A 1 89 ? -3.666 -10.511 -14.045 1.00 75.38 89 PHE A N 1
ATOM 698 C CA . PHE A 1 89 ? -4.292 -10.303 -15.359 1.00 75.38 89 PHE A CA 1
ATOM 699 C C . PHE A 1 89 ? -3.452 -9.442 -16.313 1.00 75.38 89 PHE A C 1
ATOM 701 O O . PHE A 1 89 ? -3.582 -9.587 -17.527 1.00 75.38 89 PHE A O 1
ATOM 708 N N . MET A 1 90 ? -2.542 -8.616 -15.789 1.00 70.31 90 MET A N 1
ATOM 709 C CA . MET A 1 90 ? -1.603 -7.832 -16.601 1.00 70.31 90 MET A CA 1
ATOM 710 C C . MET A 1 90 ? -0.345 -8.612 -17.036 1.00 70.31 90 MET A C 1
ATOM 712 O O . MET A 1 90 ? 0.528 -8.048 -17.684 1.00 70.31 90 MET A O 1
ATOM 716 N N . LYS A 1 91 ? -0.261 -9.922 -16.740 1.00 63.91 91 LYS A N 1
ATOM 717 C CA . LYS A 1 91 ? 0.752 -10.881 -17.241 1.00 63.91 91 LYS A CA 1
ATOM 718 C C . LYS A 1 91 ? 2.225 -10.486 -17.041 1.00 63.91 91 LYS A C 1
ATOM 720 O O . LYS A 1 91 ? 3.097 -11.001 -17.736 1.00 63.91 91 LYS A O 1
ATOM 725 N N . GLN A 1 92 ? 2.529 -9.642 -16.060 1.00 68.94 92 GLN A N 1
ATOM 726 C CA . GLN A 1 92 ? 3.901 -9.270 -15.712 1.00 68.94 92 GLN A CA 1
ATOM 727 C C . GLN A 1 92 ? 4.148 -9.516 -14.225 1.00 68.94 92 GLN A C 1
ATOM 729 O O . GLN A 1 92 ? 3.544 -8.892 -13.356 1.00 68.94 92 GLN A O 1
ATOM 734 N N . TYR A 1 93 ? 5.073 -10.428 -13.918 1.00 73.19 93 TYR A N 1
ATOM 735 C CA . TYR A 1 93 ? 5.451 -10.758 -12.538 1.00 73.19 93 TYR A CA 1
ATOM 736 C C . TYR A 1 93 ? 5.941 -9.533 -11.749 1.00 73.19 93 TYR A C 1
ATOM 738 O O . TYR A 1 93 ? 5.727 -9.441 -10.542 1.00 73.19 93 TYR A O 1
ATOM 746 N N . VAL A 1 94 ? 6.547 -8.565 -12.441 1.00 73.31 94 VAL A N 1
ATOM 747 C CA . VAL A 1 94 ? 7.021 -7.306 -11.850 1.00 73.31 94 VAL A CA 1
ATOM 748 C C . VAL A 1 94 ? 5.850 -6.428 -11.396 1.00 73.31 94 VAL A C 1
ATOM 750 O O . VAL A 1 94 ? 5.901 -5.843 -10.316 1.00 73.31 94 VAL A O 1
ATOM 753 N N . HIS A 1 95 ? 4.755 -6.406 -12.158 1.00 80.88 95 HIS A N 1
ATOM 754 C CA . HIS A 1 95 ? 3.526 -5.710 -11.788 1.00 80.88 95 HIS A CA 1
ATOM 755 C C . HIS A 1 95 ? 2.889 -6.312 -10.530 1.00 80.88 95 HIS A C 1
ATOM 757 O O . HIS A 1 95 ? 2.513 -5.587 -9.610 1.00 80.88 95 HIS A O 1
ATOM 763 N N . LEU A 1 96 ? 2.839 -7.645 -10.445 1.00 84.75 96 LEU A N 1
ATOM 764 C CA . LEU A 1 96 ? 2.349 -8.349 -9.258 1.00 84.75 96 LEU A CA 1
ATOM 765 C C . LEU A 1 96 ? 3.173 -8.000 -8.009 1.00 84.75 96 LEU A C 1
ATOM 767 O O . LEU A 1 96 ? 2.603 -7.736 -6.950 1.00 84.75 96 LEU A O 1
ATOM 771 N N . ALA A 1 97 ? 4.503 -7.957 -8.140 1.00 85.69 97 ALA A N 1
ATOM 772 C CA . ALA A 1 97 ? 5.390 -7.551 -7.055 1.00 85.69 97 ALA A CA 1
ATOM 773 C C . ALA A 1 97 ? 5.146 -6.092 -6.633 1.00 85.69 97 ALA A C 1
ATOM 775 O O . ALA A 1 97 ? 5.044 -5.814 -5.438 1.00 85.69 97 ALA A O 1
ATOM 776 N N . ALA A 1 98 ? 4.979 -5.172 -7.590 1.00 87.06 98 ALA A N 1
ATOM 777 C CA . ALA A 1 98 ? 4.677 -3.769 -7.308 1.00 87.06 98 ALA A CA 1
ATOM 778 C C . ALA A 1 98 ? 3.349 -3.604 -6.548 1.00 87.06 98 ALA A C 1
ATOM 780 O O . ALA A 1 98 ? 3.308 -2.911 -5.531 1.00 87.06 98 ALA A O 1
ATOM 781 N N . VAL A 1 99 ? 2.290 -4.301 -6.982 1.00 88.12 99 VAL A N 1
ATOM 782 C CA . VAL A 1 99 ? 0.990 -4.322 -6.290 1.00 88.12 99 VAL A CA 1
ATOM 783 C C . VAL A 1 99 ? 1.132 -4.883 -4.875 1.00 88.12 99 VAL A C 1
ATOM 785 O O . VAL A 1 99 ? 0.608 -4.300 -3.927 1.00 88.12 99 VAL A O 1
ATOM 788 N N . PHE A 1 100 ? 1.854 -5.995 -4.709 1.00 90.19 100 PHE A N 1
ATOM 789 C CA . PHE A 1 100 ? 2.045 -6.629 -3.404 1.00 90.19 100 PHE A CA 1
ATOM 790 C C . PHE A 1 100 ? 2.785 -5.724 -2.413 1.00 90.19 100 PHE A C 1
ATOM 792 O O . PHE A 1 100 ? 2.358 -5.589 -1.266 1.00 90.19 100 PHE A O 1
ATOM 799 N N . ILE A 1 101 ? 3.869 -5.075 -2.846 1.00 90.25 101 ILE A N 1
ATOM 800 C CA . ILE A 1 101 ? 4.623 -4.157 -1.984 1.00 90.25 101 ILE A CA 1
ATOM 801 C C . ILE A 1 101 ? 3.748 -2.951 -1.622 1.00 90.25 101 ILE A C 1
ATOM 803 O O . ILE A 1 101 ? 3.673 -2.570 -0.453 1.00 90.25 101 ILE A O 1
ATOM 807 N N . ALA A 1 102 ? 3.025 -2.391 -2.592 1.00 91.44 102 ALA A N 1
ATOM 808 C CA . ALA A 1 102 ? 2.147 -1.250 -2.368 1.00 91.44 102 ALA A CA 1
ATOM 809 C C . ALA A 1 102 ? 0.966 -1.565 -1.428 1.00 91.44 102 ALA A C 1
ATOM 811 O O . ALA A 1 102 ? 0.590 -0.728 -0.610 1.00 91.44 102 ALA A O 1
ATOM 812 N N . LEU A 1 103 ? 0.434 -2.794 -1.447 1.00 92.56 103 LEU A N 1
ATOM 813 C CA . LEU A 1 103 ? -0.582 -3.259 -0.489 1.00 92.56 103 LEU A CA 1
ATOM 814 C C . LEU A 1 103 ? -0.107 -3.199 0.972 1.00 92.56 103 LEU A C 1
ATOM 816 O O . LEU A 1 103 ? -0.925 -3.077 1.890 1.00 92.56 103 LEU A O 1
ATOM 820 N N . MET A 1 104 ? 1.203 -3.306 1.204 1.00 91.44 104 MET A N 1
ATOM 821 C CA . MET A 1 104 ? 1.801 -3.251 2.540 1.00 91.44 104 MET A CA 1
ATOM 822 C C . MET A 1 104 ? 2.096 -1.823 3.004 1.00 91.44 104 MET A C 1
ATOM 824 O O . MET A 1 104 ? 2.425 -1.636 4.177 1.00 91.44 104 MET A O 1
ATOM 828 N N . LEU A 1 105 ? 1.935 -0.816 2.139 1.00 92.44 105 LEU A N 1
ATOM 829 C CA . LEU A 1 105 ? 2.274 0.579 2.421 1.00 92.44 105 LEU A CA 1
ATOM 830 C C . LEU A 1 105 ? 1.675 1.099 3.744 1.00 92.44 105 LEU A C 1
ATOM 832 O O . LEU A 1 105 ? 2.446 1.618 4.555 1.00 92.44 105 LEU A O 1
ATOM 836 N N . PRO A 1 106 ? 0.374 0.912 4.056 1.00 88.56 106 PRO A N 1
ATOM 837 C CA . PRO A 1 106 ? -0.175 1.413 5.317 1.00 88.56 106 PRO A CA 1
ATOM 838 C C . PRO A 1 106 ? 0.425 0.702 6.535 1.00 88.56 106 PRO A C 1
ATOM 840 O O . PRO A 1 106 ? 0.744 1.339 7.533 1.00 88.56 106 PRO A O 1
ATOM 843 N N . LYS A 1 107 ? 0.652 -0.616 6.446 1.00 87.75 107 LYS A N 1
ATOM 844 C CA . LYS A 1 107 ? 1.262 -1.403 7.532 1.00 87.75 107 LYS A CA 1
ATOM 845 C C . LYS A 1 107 ? 2.695 -0.958 7.805 1.00 87.75 107 LYS A C 1
ATOM 847 O O . LYS A 1 107 ? 3.057 -0.742 8.957 1.00 87.75 107 LYS A O 1
ATOM 852 N N . LEU A 1 108 ? 3.496 -0.801 6.752 1.00 87.81 108 LEU A N 1
ATOM 853 C CA . LEU A 1 108 ? 4.878 -0.335 6.860 1.00 87.81 108 LEU A CA 1
ATOM 854 C C . LEU A 1 108 ? 4.943 1.072 7.454 1.00 87.81 108 LEU A C 1
ATOM 856 O O . LEU A 1 108 ? 5.764 1.319 8.333 1.00 87.81 108 LEU A O 1
ATOM 860 N N . THR A 1 109 ? 4.038 1.954 7.028 1.00 88.62 109 THR A N 1
ATOM 861 C CA . THR A 1 109 ? 3.945 3.321 7.551 1.00 88.62 109 THR A CA 1
ATOM 862 C C . THR A 1 109 ? 3.653 3.312 9.051 1.00 88.62 109 THR A C 1
ATOM 864 O O . THR A 1 109 ? 4.372 3.955 9.806 1.00 88.62 109 THR A O 1
ATOM 867 N N . ILE A 1 110 ? 2.684 2.511 9.515 1.00 86.62 110 ILE A N 1
ATOM 868 C CA . ILE A 1 110 ? 2.374 2.374 10.951 1.00 86.62 110 ILE A CA 1
ATOM 869 C C . ILE A 1 110 ? 3.601 1.920 11.743 1.00 86.62 110 ILE A C 1
ATOM 871 O O . ILE A 1 110 ? 3.942 2.530 12.756 1.00 86.62 110 ILE A O 1
ATOM 875 N N . TYR A 1 111 ? 4.275 0.857 11.291 1.00 86.69 111 TYR A N 1
ATOM 876 C CA . TYR A 1 111 ? 5.456 0.346 11.987 1.00 86.69 111 TYR A CA 1
ATOM 877 C C . TYR A 1 111 ? 6.580 1.379 12.041 1.00 86.69 111 TYR A C 1
ATOM 879 O O . TYR A 1 111 ? 7.227 1.515 13.078 1.00 86.69 111 TYR A O 1
ATOM 887 N N . TRP A 1 112 ? 6.788 2.125 10.956 1.00 85.31 112 TRP A N 1
ATOM 888 C CA . TRP A 1 112 ? 7.790 3.182 10.900 1.00 85.31 112 TRP A CA 1
ATOM 889 C C . TRP A 1 112 ? 7.485 4.316 11.883 1.00 85.31 112 TRP A C 1
ATOM 891 O O . TRP A 1 112 ? 8.366 4.725 12.640 1.00 85.31 112 TRP A O 1
ATOM 901 N N . THR A 1 113 ? 6.234 4.779 11.923 1.00 85.12 113 THR A N 1
ATOM 902 C CA . THR A 1 113 ? 5.794 5.834 12.845 1.00 85.12 113 THR A CA 1
ATOM 903 C C . THR A 1 113 ? 5.966 5.404 14.302 1.00 85.12 113 THR A C 1
ATOM 905 O O . THR A 1 113 ? 6.580 6.129 15.083 1.00 85.12 113 THR A O 1
ATOM 908 N N . ILE A 1 114 ? 5.532 4.188 14.657 1.00 84.94 114 ILE A N 1
ATOM 909 C CA . ILE A 1 114 ? 5.673 3.649 16.021 1.00 84.94 114 ILE A CA 1
ATOM 910 C C . ILE A 1 114 ? 7.150 3.502 16.418 1.00 84.94 114 ILE A C 1
ATOM 912 O O . ILE A 1 114 ? 7.521 3.795 17.554 1.00 84.94 114 ILE A O 1
ATOM 916 N N . LEU A 1 115 ? 8.012 3.044 15.505 1.00 81.19 115 LEU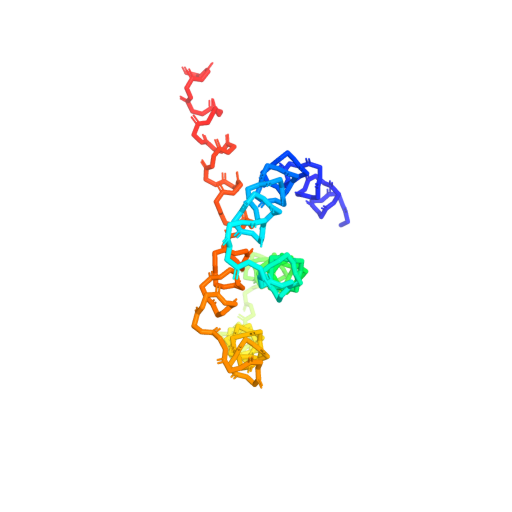 A N 1
ATOM 917 C CA . LEU A 1 115 ? 9.454 2.938 15.758 1.00 81.19 115 LEU A CA 1
ATOM 918 C C . LEU A 1 115 ? 10.104 4.306 15.993 1.00 81.19 115 LEU A C 1
ATOM 920 O O . LEU A 1 115 ? 11.014 4.406 16.816 1.00 81.19 115 LEU A O 1
ATOM 924 N N . GLY A 1 116 ? 9.654 5.342 15.282 1.00 78.38 116 GLY A N 1
ATOM 925 C CA . GLY A 1 116 ? 10.105 6.717 15.491 1.00 78.38 116 GLY A CA 1
ATOM 926 C C . GLY A 1 116 ? 9.699 7.256 16.862 1.00 78.38 116 GLY A C 1
ATOM 927 O O . GLY A 1 116 ? 10.542 7.780 17.585 1.00 78.38 116 GLY A O 1
ATOM 928 N N . GLU A 1 117 ? 8.439 7.060 17.256 1.00 80.75 117 GLU A N 1
ATOM 929 C CA . GLU A 1 117 ? 7.931 7.473 18.572 1.00 80.75 117 GLU A CA 1
ATOM 930 C C . GLU A 1 117 ? 8.684 6.783 19.719 1.00 80.75 117 GLU A C 1
ATOM 932 O O . GLU A 1 117 ? 9.096 7.446 20.667 1.00 80.75 117 GLU A O 1
ATOM 937 N N . ARG A 1 118 ? 8.960 5.476 19.603 1.00 75.06 118 ARG A N 1
ATOM 938 C CA . ARG A 1 118 ? 9.726 4.718 20.611 1.00 75.06 118 ARG A CA 1
ATOM 939 C C . ARG A 1 118 ? 11.195 5.116 20.734 1.00 75.06 118 ARG A C 1
ATOM 941 O O . ARG A 1 118 ? 11.814 4.750 21.720 1.00 75.06 118 ARG A O 1
ATOM 948 N N . ARG A 1 119 ? 11.774 5.775 19.729 1.00 71.62 119 ARG A N 1
ATOM 949 C CA . ARG A 1 119 ? 13.181 6.212 19.750 1.00 71.62 119 ARG A CA 1
ATOM 950 C C . ARG A 1 119 ? 13.357 7.582 20.408 1.00 71.62 119 ARG A C 1
ATOM 952 O O . ARG A 1 119 ? 14.459 7.911 20.827 1.00 71.62 119 ARG A O 1
ATOM 959 N N . ASN A 1 120 ? 12.288 8.374 20.452 1.00 65.69 120 ASN A N 1
ATOM 960 C CA . ASN A 1 120 ? 12.280 9.718 21.027 1.00 65.69 120 ASN A CA 1
ATOM 961 C C . ASN A 1 120 ? 11.850 9.737 22.508 1.00 65.69 120 ASN A C 1
ATOM 963 O O . ASN A 1 120 ? 11.817 10.811 23.107 1.00 65.69 120 ASN A O 1
ATOM 967 N N . HIS A 1 121 ? 11.516 8.572 23.070 1.00 53.66 121 HIS A N 1
ATOM 968 C CA . HIS A 1 121 ? 11.262 8.320 24.490 1.00 53.66 121 HIS A CA 1
ATOM 969 C C . HIS A 1 121 ? 12.386 7.463 25.072 1.00 53.66 121 HIS A C 1
ATOM 971 O O . HIS A 1 121 ? 12.681 7.650 26.272 1.00 53.66 121 HIS A O 1
#

Foldseek 3Di:
DVVLVVLCVLLVVVLVVLLVVQVVVCVVVVDPLLSVLLVLLLVLLSVLVVLVVVLVCCVPVDPDDPVVSVVSVVVSVVSLVVSLVVQVVVPDPSSSVSSVVSSCSSVVSVVVVVVVVVVVD

Radius of gyration: 16.24 Å; chains: 1; bounding box: 35×26×45 Å

Secondary structure (DSSP, 8-state):
-HHHHHHHHHHHHHHHHHHHHHHHHHHHH--THHHHHHHHHHHHHHHHHHHHHHHHHHHHH----HHHHHHHHHHHHHHHHHHHHHHHHTT-HHHHHHHHHHHTHHHHHHHHHHHHHHH--

pLDDT: mean 84.73, std 8.77, range [53.66, 94.56]

Sequence (121 aa):
MSDLKKMINDCRIPFLFGLIVSFIITFVTRDYTIPVGWILGSIMGMIVYLVNIEMIDMIISLKKSVLIVMVMHFVKMMLYALALLAGIFMKQYVHLAAVFIALMLPKLTIYWTILGERRNH